Protein AF-R5TMV6-F1 (afdb_monomer_lite)

Foldseek 3Di:
DPPVVVVVPPDDPVNVVVVVVVVVVLVVLCLPDPDPVVSVVVVCCVPPVPDPDPVVVVVVVVCVDPVNVVVVVVVVVVPPVCVVVVVVVCVVDVVSVVPVVVVVVVVVVVVVVVVVVVVVPPPDDSVVPPPD

Secondary structure (DSSP, 8-state):
--HHHHHHHS--HHHHHHHHHHHHHHHHHHHH-SSHHHHHHHHHHHHH-----HHHHHHHHHH--HHHHHHHHHHHHHHS-HHHHHHHHHTT-HHHHHHHHHHHHHHHHHHHHHHHHHHHH-S--HHHH---

pLDDT: mean 75.19, std 12.28, range [45.78, 91.38]

Structure (mmCIF, N/CA/C/O backbone):
data_AF-R5TMV6-F1
#
_entry.id   AF-R5TMV6-F1
#
loop_
_atom_site.group_PDB
_atom_site.id
_atom_site.type_symbol
_atom_site.label_atom_id
_atom_site.label_alt_id
_atom_site.label_comp_id
_atom_site.label_asym_id
_atom_site.label_entity_id
_atom_site.label_seq_id
_atom_site.pdbx_PDB_ins_code
_atom_site.Cartn_x
_atom_site.Cartn_y
_atom_site.Cartn_z
_atom_site.occupancy
_atom_site.B_iso_or_equiv
_atom_site.auth_seq_id
_atom_site.auth_comp_id
_atom_site.auth_asym_id
_atom_site.auth_atom_id
_atom_site.pdbx_PDB_model_num
ATOM 1 N N . MET A 1 1 ? -35.819 19.289 -17.749 1.00 53.09 1 MET A N 1
ATOM 2 C CA . MET A 1 1 ? -35.837 17.920 -17.172 1.00 53.09 1 MET A CA 1
ATOM 3 C C . MET A 1 1 ? -35.088 16.833 -17.977 1.00 53.09 1 MET A C 1
ATOM 5 O O . MET A 1 1 ? -35.086 15.694 -17.534 1.00 53.09 1 MET A O 1
ATOM 9 N N . LYS A 1 2 ? -34.415 17.112 -19.116 1.00 50.94 2 LYS A N 1
ATOM 10 C CA . LYS A 1 2 ? -33.748 16.064 -19.939 1.00 50.94 2 LYS A CA 1
ATOM 11 C C . LYS A 1 2 ? -32.216 15.959 -19.770 1.00 50.94 2 LYS A C 1
ATOM 13 O O . LYS A 1 2 ? -31.647 14.956 -20.172 1.00 50.94 2 LYS A O 1
ATOM 18 N N . LYS A 1 3 ? -31.550 16.945 -19.147 1.00 49.72 3 LYS A N 1
ATOM 19 C CA . LYS A 1 3 ? -30.082 16.943 -18.946 1.00 49.72 3 LYS A CA 1
ATOM 20 C C . LYS A 1 3 ? -29.603 16.074 -17.774 1.00 49.72 3 LYS A C 1
ATOM 22 O O . LYS A 1 3 ? -28.496 15.565 -17.828 1.00 49.72 3 LYS A O 1
ATOM 27 N N . GLU A 1 4 ? -30.437 15.848 -16.760 1.00 51.97 4 GLU A N 1
ATOM 28 C CA . GLU A 1 4 ? -30.048 15.090 -15.556 1.00 51.97 4 GLU A CA 1
ATOM 29 C C . GLU A 1 4 ? -29.905 13.578 -15.793 1.00 51.97 4 GLU A C 1
ATOM 31 O O . GLU A 1 4 ? -29.086 12.917 -15.159 1.00 51.97 4 GLU A O 1
ATOM 36 N N . LYS A 1 5 ? -30.666 13.016 -16.741 1.00 50.47 5 LYS A N 1
ATOM 37 C CA . LYS A 1 5 ? -30.644 11.572 -17.023 1.00 50.47 5 LYS A CA 1
ATOM 38 C C . LYS A 1 5 ? -29.469 11.144 -17.911 1.00 50.47 5 LYS A C 1
ATOM 40 O O . LYS A 1 5 ? -29.043 9.997 -17.828 1.00 50.47 5 LYS A O 1
ATOM 45 N N . THR A 1 6 ? -28.908 12.047 -18.716 1.00 54.16 6 THR A N 1
ATOM 46 C CA . THR A 1 6 ? -27.799 11.724 -19.631 1.00 54.16 6 THR A CA 1
ATOM 47 C C . THR A 1 6 ? -26.471 11.574 -18.886 1.00 54.16 6 THR A C 1
ATOM 49 O O . THR A 1 6 ? -25.698 10.668 -19.187 1.00 54.16 6 THR A O 1
ATOM 52 N N . THR A 1 7 ? -26.230 12.384 -17.851 1.00 55.22 7 THR A N 1
ATOM 53 C CA . THR A 1 7 ? -25.022 12.283 -17.012 1.00 55.22 7 THR A CA 1
ATOM 54 C C . THR A 1 7 ? -25.029 11.026 -16.136 1.00 55.22 7 THR A C 1
ATOM 56 O O . THR A 1 7 ? -23.983 10.427 -15.913 1.00 55.22 7 THR A O 1
ATOM 59 N N . GLN A 1 8 ? -26.214 10.584 -15.698 1.00 52.72 8 GLN A N 1
ATOM 60 C CA . GLN A 1 8 ? -26.406 9.333 -14.950 1.00 52.72 8 GLN A CA 1
ATOM 61 C C . GLN A 1 8 ? -26.207 8.075 -15.819 1.00 52.72 8 GLN A C 1
ATOM 63 O O . GLN A 1 8 ? -25.842 7.019 -15.308 1.00 52.72 8 GLN A O 1
ATOM 68 N N . PHE A 1 9 ? -26.417 8.169 -17.138 1.00 51.59 9 PHE A N 1
ATOM 69 C CA . PHE A 1 9 ? -26.268 7.040 -18.065 1.00 51.59 9 PHE A CA 1
ATOM 70 C C . PHE A 1 9 ? -24.818 6.820 -18.533 1.00 51.59 9 PHE A C 1
ATOM 72 O O . PHE A 1 9 ? -24.421 5.685 -18.794 1.00 51.59 9 PHE A O 1
ATOM 79 N N . LEU A 1 10 ? -24.008 7.880 -18.612 1.00 56.28 10 LEU A N 1
ATOM 80 C CA . LEU A 1 10 ? -22.684 7.828 -19.247 1.00 56.28 10 LEU A CA 1
ATOM 81 C C . LEU A 1 10 ? -21.583 7.159 -18.413 1.00 56.28 10 LEU A C 1
ATOM 83 O O . LEU A 1 10 ? -20.542 6.812 -18.962 1.00 56.28 10 LEU A O 1
ATOM 87 N N . MET A 1 11 ? -21.788 6.911 -17.120 1.00 56.72 11 MET A N 1
ATOM 88 C CA . MET A 1 11 ? -20.781 6.251 -16.289 1.00 56.72 11 MET A CA 1
ATOM 89 C C . MET A 1 11 ? -21.438 5.389 -15.212 1.00 56.72 11 MET A C 1
ATOM 91 O O . MET A 1 11 ? -21.649 5.830 -14.082 1.00 56.72 11 MET A O 1
ATOM 95 N N . LYS A 1 12 ? -21.709 4.112 -15.526 1.00 68.12 12 LYS A N 1
ATOM 96 C CA . LYS A 1 12 ? -21.962 3.125 -14.462 1.00 68.12 12 LYS A CA 1
ATOM 97 C C . LYS A 1 12 ? -20.772 3.169 -13.490 1.00 68.12 12 LYS A C 1
ATOM 99 O O . LYS A 1 12 ? -19.632 3.210 -13.961 1.00 68.12 12 LYS A O 1
ATOM 104 N N . PRO A 1 13 ? -20.992 3.117 -12.164 1.00 69.12 13 PRO A N 1
ATOM 105 C CA . PRO A 1 13 ? -19.940 3.330 -11.162 1.00 69.12 13 PRO A CA 1
ATOM 106 C C . PRO A 1 13 ? -18.708 2.443 -11.392 1.00 69.12 13 PRO A C 1
ATOM 108 O O . PRO A 1 13 ? -17.578 2.893 -11.243 1.00 69.12 13 PRO A O 1
ATOM 111 N N . LYS A 1 14 ? -18.913 1.219 -11.893 1.00 75.31 14 LYS A N 1
ATOM 112 C CA . LYS A 1 14 ? -17.847 0.273 -12.249 1.00 75.31 14 LYS A CA 1
ATOM 113 C C . LYS A 1 14 ? -16.862 0.813 -13.300 1.00 75.31 14 LYS A C 1
ATOM 115 O O . LYS A 1 14 ? -15.660 0.644 -13.136 1.00 75.31 14 LYS A O 1
ATOM 120 N N . PHE A 1 15 ? -17.340 1.502 -14.340 1.00 81.88 15 PHE A N 1
ATOM 121 C CA . PHE A 1 15 ? -16.470 2.048 -15.392 1.00 81.88 15 PHE A CA 1
ATOM 122 C C . PHE A 1 15 ? -15.605 3.206 -14.892 1.00 81.88 15 PHE A C 1
ATOM 124 O O . PHE A 1 15 ? -14.473 3.356 -15.342 1.00 81.88 15 PHE A O 1
ATOM 131 N N . ARG A 1 16 ? -16.094 3.985 -13.918 1.00 84.38 16 ARG A N 1
ATOM 132 C CA . ARG A 1 16 ? -15.305 5.054 -13.286 1.00 84.38 16 ARG A CA 1
ATOM 133 C C . ARG A 1 16 ? -14.128 4.496 -12.501 1.00 84.38 16 ARG A C 1
ATOM 135 O O . ARG A 1 16 ? -13.035 5.038 -12.602 1.00 84.38 16 ARG A O 1
ATOM 142 N N . HIS A 1 17 ? -14.346 3.412 -11.756 1.00 81.94 17 HIS A N 1
ATOM 143 C CA . HIS A 1 17 ? -13.281 2.755 -10.999 1.00 81.94 17 HIS A CA 1
ATOM 144 C C . HIS A 1 17 ? -12.227 2.138 -11.917 1.00 81.94 17 HIS A C 1
ATOM 146 O O . HIS A 1 17 ? -11.042 2.341 -11.683 1.00 81.94 17 HIS A O 1
ATOM 152 N N . ILE A 1 18 ? -12.646 1.455 -12.987 1.00 87.25 18 ILE A N 1
ATOM 153 C CA . ILE A 1 18 ? -11.710 0.877 -13.965 1.00 87.25 18 ILE A CA 1
ATOM 154 C C . ILE A 1 18 ? -10.879 1.980 -14.628 1.00 87.25 18 ILE A C 1
ATOM 156 O O . ILE A 1 18 ? -9.658 1.869 -14.687 1.00 87.25 18 ILE A O 1
ATOM 160 N N . TYR A 1 19 ? -11.522 3.065 -15.071 1.00 88.25 19 TYR A N 1
ATOM 161 C CA . TYR A 1 19 ? -10.822 4.201 -15.666 1.00 88.25 19 TYR A CA 1
ATOM 162 C C . TYR A 1 19 ? -9.830 4.841 -14.687 1.00 88.25 19 TYR A C 1
ATOM 164 O O . TYR A 1 19 ? -8.672 5.048 -15.039 1.00 88.25 19 TYR A O 1
ATOM 172 N N . ALA A 1 20 ? -10.256 5.105 -13.447 1.00 88.56 20 ALA A N 1
ATOM 173 C CA . ALA A 1 20 ? -9.390 5.684 -12.424 1.00 88.56 20 ALA A CA 1
ATOM 174 C C . ALA A 1 20 ? -8.170 4.795 -12.146 1.00 88.56 20 ALA A C 1
ATOM 176 O O . ALA A 1 20 ? -7.049 5.295 -12.139 1.00 88.56 20 ALA A O 1
ATOM 177 N N . MET A 1 21 ? -8.371 3.484 -11.982 1.00 87.69 21 MET A N 1
ATOM 178 C CA . MET A 1 21 ? -7.273 2.545 -11.745 1.00 87.69 21 MET A CA 1
ATOM 179 C C . MET A 1 21 ? -6.308 2.483 -12.930 1.00 87.69 21 MET A C 1
ATOM 181 O O . MET A 1 21 ? -5.104 2.534 -12.712 1.00 87.69 21 MET A O 1
ATOM 185 N N . LEU A 1 22 ? -6.803 2.443 -14.173 1.00 89.56 22 LEU A N 1
ATOM 186 C CA . LEU A 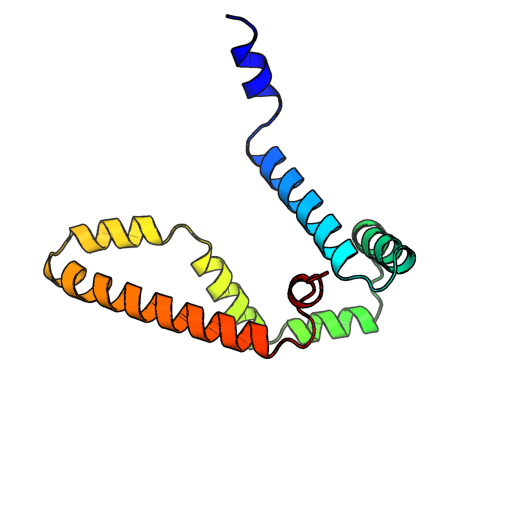1 22 ? -5.938 2.440 -15.358 1.00 89.56 22 LEU A CA 1
ATOM 187 C C . LEU A 1 22 ? -5.096 3.714 -15.465 1.00 89.56 22 LEU A C 1
ATOM 189 O O . LEU A 1 22 ? -3.887 3.626 -15.668 1.00 89.56 22 LEU A O 1
ATOM 193 N N . VAL A 1 23 ? -5.710 4.887 -15.296 1.00 90.19 23 VAL A N 1
ATOM 194 C CA . VAL A 1 23 ? -4.994 6.171 -15.364 1.00 90.19 23 VAL A CA 1
ATOM 195 C C . VAL A 1 23 ? -3.947 6.270 -14.256 1.00 90.19 23 VAL A C 1
ATOM 197 O O . VAL A 1 23 ? -2.815 6.673 -14.523 1.00 90.19 23 VAL A O 1
ATOM 200 N N . VAL A 1 24 ? -4.291 5.854 -13.033 1.00 89.88 24 VAL A N 1
ATOM 201 C CA . VAL A 1 24 ? -3.348 5.812 -11.908 1.00 89.88 24 VAL A CA 1
ATOM 202 C C . VAL A 1 24 ? -2.198 4.850 -12.206 1.00 89.88 24 VAL A C 1
ATOM 204 O O . VAL A 1 24 ? -1.045 5.247 -12.079 1.00 89.88 24 VAL A O 1
ATOM 207 N N . CYS A 1 25 ? -2.469 3.626 -12.665 1.00 89.19 25 CYS A N 1
ATOM 208 C CA . CYS A 1 25 ? -1.424 2.655 -12.996 1.00 89.19 25 CYS A CA 1
ATOM 209 C C . CYS A 1 25 ? -0.464 3.179 -14.072 1.00 89.19 25 CYS A C 1
ATOM 211 O O . CYS A 1 25 ? 0.747 3.125 -13.874 1.00 89.19 25 CYS A O 1
ATOM 213 N N . ILE A 1 26 ? -0.984 3.730 -15.173 1.00 90.06 26 ILE A N 1
ATOM 214 C CA . ILE A 1 26 ? -0.154 4.286 -16.254 1.00 90.06 26 ILE A CA 1
ATOM 215 C C . ILE A 1 26 ? 0.696 5.453 -15.734 1.00 90.06 26 ILE A C 1
ATOM 217 O O . ILE A 1 26 ? 1.898 5.500 -15.997 1.00 90.06 26 ILE A O 1
ATOM 221 N N . GLY A 1 27 ? 0.106 6.359 -14.947 1.00 88.12 27 GLY A N 1
ATOM 222 C CA . GLY A 1 27 ? 0.837 7.468 -14.331 1.00 88.12 27 GLY A CA 1
ATOM 223 C C . GLY A 1 27 ? 1.966 6.987 -13.415 1.00 88.12 27 GLY A C 1
ATOM 224 O O . GLY A 1 27 ? 3.097 7.449 -13.537 1.00 88.12 27 GLY A O 1
ATOM 225 N N . PHE A 1 28 ? 1.693 6.009 -12.549 1.00 86.25 28 PHE A N 1
ATOM 226 C CA . PHE A 1 28 ? 2.695 5.433 -11.646 1.00 86.25 28 PHE A CA 1
ATOM 227 C C . PHE A 1 28 ? 3.843 4.742 -12.390 1.00 86.25 28 PHE A C 1
ATOM 229 O O . PHE A 1 28 ? 4.990 4.847 -11.962 1.00 86.25 28 PHE A O 1
ATOM 236 N N . VAL A 1 29 ? 3.565 4.065 -13.508 1.00 86.75 29 VAL A N 1
ATOM 237 C CA . VAL A 1 29 ? 4.614 3.456 -14.343 1.00 86.75 29 VAL A CA 1
ATOM 238 C C . VAL A 1 29 ? 5.530 4.524 -14.933 1.00 86.75 29 VAL A C 1
ATOM 240 O O . VAL A 1 29 ? 6.748 4.366 -14.884 1.00 86.75 29 VAL A O 1
ATOM 243 N N . MET A 1 30 ? 4.966 5.630 -15.422 1.00 85.31 30 MET A N 1
ATOM 244 C CA . MET A 1 30 ? 5.750 6.736 -15.979 1.00 85.31 30 MET A CA 1
ATOM 245 C C . MET A 1 30 ? 6.601 7.450 -14.924 1.00 85.31 30 MET A C 1
ATOM 247 O O . MET A 1 30 ? 7.719 7.840 -15.231 1.00 85.31 30 MET A O 1
ATOM 251 N N . PHE A 1 31 ? 6.115 7.583 -13.685 1.00 82.94 31 PHE A N 1
ATOM 252 C CA . PHE A 1 31 ? 6.911 8.129 -12.575 1.00 82.94 31 PHE A CA 1
ATOM 253 C C .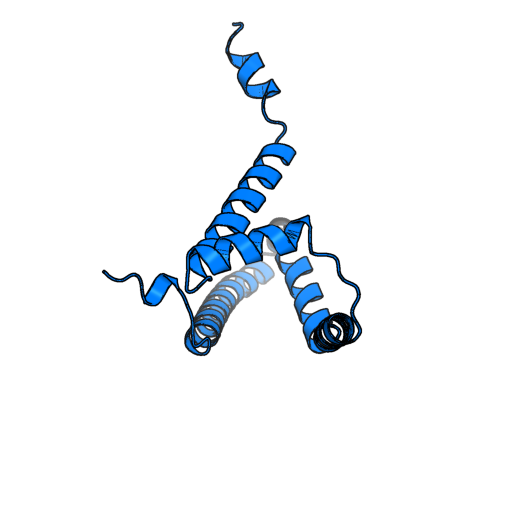 PHE A 1 31 ? 7.996 7.176 -12.068 1.00 82.94 31 PHE A C 1
ATOM 255 O O . PHE A 1 31 ? 8.974 7.624 -11.478 1.00 82.94 31 PHE A O 1
ATOM 262 N N . ARG A 1 32 ? 7.804 5.866 -12.243 1.00 80.94 32 ARG A N 1
ATOM 263 C CA . ARG A 1 32 ? 8.783 4.850 -11.851 1.00 80.94 32 ARG A CA 1
ATOM 264 C C . ARG A 1 32 ? 9.929 4.731 -12.857 1.00 80.94 32 ARG A C 1
ATOM 266 O O . ARG A 1 32 ? 11.028 4.377 -12.452 1.00 80.94 32 ARG A O 1
ATOM 273 N N . ALA A 1 33 ? 9.653 4.906 -14.146 1.00 84.00 33 ALA A N 1
ATOM 274 C CA . ALA A 1 33 ? 10.647 4.704 -15.191 1.00 84.00 33 ALA A CA 1
ATOM 275 C C . ALA A 1 33 ? 11.716 5.807 -15.169 1.00 84.00 33 ALA A C 1
ATOM 277 O O . ALA A 1 33 ? 11.393 6.988 -15.069 1.00 84.00 33 ALA A O 1
ATOM 278 N N . ASP A 1 34 ? 12.979 5.420 -15.342 1.00 81.62 34 ASP A N 1
ATOM 279 C CA . ASP A 1 34 ? 14.117 6.345 -15.358 1.00 81.62 34 ASP A CA 1
ATOM 280 C C . ASP A 1 34 ? 14.146 7.183 -16.648 1.00 81.62 34 ASP A C 1
ATOM 282 O O . ASP A 1 34 ? 14.697 8.282 -16.690 1.00 81.62 34 ASP A O 1
ATOM 286 N N . THR A 1 35 ? 13.546 6.667 -17.729 1.00 85.88 35 THR A N 1
ATOM 287 C CA . THR A 1 35 ? 13.457 7.350 -19.026 1.00 85.88 35 THR A CA 1
ATOM 288 C C . THR A 1 35 ? 12.083 7.192 -19.668 1.00 85.88 35 THR A C 1
ATOM 290 O O . THR A 1 35 ? 11.377 6.200 -19.472 1.00 85.88 35 THR A O 1
ATOM 293 N N . PHE A 1 36 ? 11.728 8.148 -20.529 1.00 84.62 36 PHE A N 1
ATOM 294 C CA . PHE A 1 36 ? 10.465 8.120 -21.268 1.00 84.62 36 PHE A CA 1
ATOM 295 C C . PHE A 1 36 ? 10.327 6.871 -22.159 1.00 84.62 36 PHE A C 1
ATOM 297 O O . PHE A 1 36 ? 9.260 6.263 -22.222 1.00 84.62 36 PHE A O 1
ATOM 304 N N . GLY A 1 37 ? 11.423 6.445 -22.802 1.00 88.19 37 GLY A N 1
ATOM 305 C CA . GLY A 1 37 ? 11.447 5.238 -23.634 1.00 88.19 37 GLY A CA 1
ATOM 306 C C . GLY A 1 37 ? 11.200 3.961 -22.829 1.00 88.19 37 GLY A C 1
ATOM 307 O O . GLY A 1 37 ? 10.382 3.132 -23.227 1.00 88.19 37 GLY A O 1
ATOM 308 N N . GLN A 1 38 ? 11.836 3.837 -21.661 1.00 86.56 38 GLN A N 1
ATOM 309 C CA . GLN A 1 38 ? 11.609 2.719 -20.743 1.00 86.56 38 GLN A CA 1
ATOM 310 C C . GLN A 1 38 ? 10.159 2.699 -20.236 1.00 86.56 38 GLN A C 1
ATOM 312 O O . GLN A 1 38 ? 9.548 1.633 -20.195 1.00 86.56 38 GLN A O 1
ATOM 317 N N . GLY A 1 39 ? 9.572 3.860 -19.925 1.00 86.81 39 GLY A N 1
ATOM 318 C CA . GLY A 1 39 ? 8.171 3.965 -19.504 1.00 86.81 39 GLY A CA 1
ATOM 319 C C . GLY A 1 39 ? 7.193 3.432 -20.555 1.00 86.81 39 GLY A C 1
ATOM 320 O O . GLY A 1 39 ? 6.326 2.616 -20.236 1.00 86.81 39 GLY A O 1
ATOM 321 N N . ILE A 1 40 ? 7.377 3.804 -21.828 1.00 89.12 40 ILE A N 1
ATOM 322 C CA . ILE A 1 40 ? 6.551 3.290 -22.934 1.00 89.12 40 ILE A CA 1
ATOM 323 C C . ILE A 1 40 ? 6.730 1.779 -23.104 1.00 89.12 40 ILE A C 1
ATOM 325 O O . ILE A 1 40 ? 5.743 1.065 -23.280 1.00 89.12 40 ILE A O 1
ATOM 329 N N . GLN A 1 41 ? 7.964 1.273 -23.019 1.00 86.81 41 GLN A N 1
ATOM 330 C CA . GLN A 1 41 ? 8.227 -0.166 -23.096 1.00 86.81 41 GLN A CA 1
ATOM 331 C C . GLN A 1 41 ? 7.540 -0.928 -21.956 1.00 86.81 41 GLN A C 1
ATOM 333 O O . GLN A 1 41 ? 6.911 -1.954 -22.207 1.00 86.81 41 GLN A O 1
ATOM 338 N N . MET A 1 42 ? 7.597 -0.410 -20.725 1.00 86.19 42 MET A N 1
ATOM 339 C CA . MET A 1 42 ? 6.927 -1.001 -19.563 1.00 86.19 42 MET A CA 1
ATOM 340 C C . MET A 1 42 ? 5.402 -0.996 -19.700 1.00 86.19 42 MET A C 1
ATOM 342 O O . MET A 1 42 ? 4.756 -1.965 -19.315 1.00 86.19 42 MET A O 1
ATOM 346 N N . ILE A 1 43 ? 4.811 0.059 -20.267 1.00 89.31 43 ILE A N 1
ATOM 347 C CA . ILE A 1 43 ? 3.371 0.082 -20.562 1.00 89.31 43 ILE A CA 1
ATOM 348 C C . ILE A 1 43 ? 3.040 -0.946 -21.651 1.00 89.31 43 ILE A C 1
ATOM 350 O O . ILE A 1 43 ? 2.071 -1.689 -21.518 1.00 89.31 43 ILE A O 1
ATOM 354 N N . GLY A 1 44 ? 3.855 -1.035 -22.705 1.00 86.62 44 GLY A N 1
ATOM 355 C CA . GLY A 1 44 ? 3.675 -2.011 -23.780 1.00 86.62 44 GLY A CA 1
ATOM 356 C C . GLY A 1 44 ? 3.682 -3.452 -23.266 1.00 86.62 44 GLY A C 1
ATOM 357 O O . GLY A 1 44 ? 2.768 -4.219 -23.568 1.00 86.62 44 GLY A O 1
ATOM 358 N N . THR A 1 45 ? 4.645 -3.816 -22.413 1.00 85.69 45 THR A N 1
ATOM 359 C CA . THR A 1 45 ? 4.733 -5.181 -21.870 1.00 85.69 45 THR A CA 1
ATOM 360 C C . THR A 1 45 ? 3.527 -5.571 -21.014 1.00 85.69 45 THR A C 1
ATOM 362 O O . THR A 1 45 ? 3.159 -6.746 -21.025 1.00 85.69 45 THR A O 1
ATOM 365 N N . MET A 1 46 ? 2.850 -4.619 -20.359 1.00 83.44 46 MET A N 1
ATOM 366 C CA . MET A 1 46 ? 1.615 -4.893 -19.604 1.00 83.44 46 MET A CA 1
ATOM 367 C C . MET A 1 46 ? 0.467 -5.400 -20.489 1.00 83.44 46 MET A C 1
ATOM 369 O O . MET A 1 46 ? -0.333 -6.219 -20.035 1.00 83.44 46 MET A O 1
ATOM 373 N N . PHE A 1 47 ? 0.386 -4.946 -21.745 1.00 83.88 47 PHE A N 1
ATOM 374 C CA . PHE A 1 47 ? -0.717 -5.287 -22.653 1.00 83.88 47 PHE A CA 1
ATOM 375 C C . PHE A 1 47 ? -0.338 -6.301 -23.737 1.00 83.88 47 PHE A C 1
ATOM 377 O O . PHE A 1 47 ? -1.208 -7.038 -24.194 1.00 83.88 47 PHE A O 1
ATOM 384 N N . THR A 1 48 ? 0.932 -6.364 -24.150 1.00 78.88 48 THR A N 1
ATOM 385 C CA . THR A 1 48 ? 1.368 -7.185 -25.297 1.00 78.88 48 THR A CA 1
ATOM 386 C C . THR A 1 48 ? 2.508 -8.156 -24.976 1.00 78.88 48 THR A C 1
ATOM 388 O O . THR A 1 48 ? 2.864 -8.970 -25.820 1.00 78.88 48 THR A O 1
ATOM 391 N N . GLY A 1 49 ? 3.111 -8.081 -23.785 1.00 66.12 49 GLY A N 1
ATOM 392 C CA . GLY A 1 49 ? 4.363 -8.770 -23.440 1.00 66.12 49 GLY A CA 1
ATOM 393 C C . GLY A 1 49 ? 4.214 -10.122 -22.738 1.00 66.12 49 GLY A C 1
ATOM 394 O O . GLY A 1 49 ? 5.061 -10.457 -21.913 1.00 66.12 49 GLY A O 1
ATOM 395 N N . TRP A 1 50 ? 3.151 -10.882 -23.011 1.00 65.31 50 TRP A N 1
ATOM 396 C CA . TRP A 1 50 ? 2.864 -12.146 -22.318 1.00 65.31 50 TRP A CA 1
ATOM 397 C C . TRP A 1 50 ? 3.778 -13.266 -22.836 1.00 65.31 50 TRP A C 1
ATOM 399 O O . TRP A 1 50 ? 3.392 -14.056 -23.693 1.00 65.31 50 TRP A O 1
ATOM 409 N N . ASN A 1 51 ? 5.007 -13.321 -22.323 1.00 66.44 51 ASN A N 1
ATOM 410 C CA . ASN A 1 51 ? 5.958 -14.399 -22.586 1.00 66.44 51 ASN A CA 1
ATOM 411 C C . ASN A 1 51 ? 6.071 -15.296 -21.350 1.00 66.44 51 ASN A C 1
ATOM 413 O O . ASN A 1 51 ? 6.473 -14.834 -20.285 1.00 66.44 51 ASN A O 1
ATOM 417 N N . PHE A 1 52 ? 5.745 -16.579 -21.496 1.00 64.38 52 PHE A N 1
ATOM 418 C CA . PHE A 1 52 ? 5.866 -17.590 -20.439 1.00 64.38 52 PHE A CA 1
ATOM 419 C C . PHE A 1 52 ? 7.262 -18.217 -20.447 1.00 64.38 52 PHE A C 1
ATOM 421 O O . PHE A 1 52 ? 7.418 -19.424 -20.615 1.00 64.38 52 PHE A O 1
ATOM 428 N N . ASP A 1 53 ? 8.289 -17.380 -20.319 1.00 71.19 53 ASP A N 1
ATOM 429 C CA . ASP A 1 53 ? 9.663 -17.868 -20.251 1.00 71.19 53 ASP A CA 1
ATOM 430 C C . ASP A 1 53 ? 9.984 -18.411 -18.848 1.00 71.19 53 ASP A C 1
ATOM 432 O O . ASP A 1 53 ? 9.465 -17.925 -17.836 1.00 71.19 53 ASP A O 1
ATOM 436 N N . SER A 1 54 ? 10.879 -19.394 -18.778 1.00 64.88 54 SER A N 1
ATOM 437 C CA . SER A 1 54 ? 11.298 -20.094 -17.554 1.00 64.88 54 SER A CA 1
ATOM 438 C C . SER A 1 54 ? 11.784 -19.130 -16.462 1.00 64.88 54 SER A C 1
ATOM 440 O O . SER A 1 54 ? 11.572 -19.374 -15.274 1.00 64.88 54 SER A O 1
ATOM 442 N N . ALA A 1 55 ? 12.404 -18.012 -16.855 1.00 68.25 55 ALA A N 1
ATOM 443 C CA . ALA A 1 55 ? 12.845 -16.954 -15.947 1.00 68.25 55 ALA A CA 1
ATOM 444 C C . ALA A 1 55 ? 11.671 -16.158 -15.342 1.00 68.25 55 ALA A C 1
ATOM 446 O O . ALA A 1 55 ? 11.669 -15.867 -14.147 1.00 68.25 55 ALA A O 1
ATOM 447 N N . SER A 1 56 ? 10.635 -15.855 -16.133 1.00 66.69 56 SER A N 1
ATOM 448 C CA . SER A 1 56 ? 9.429 -15.162 -15.650 1.00 66.69 56 SER A CA 1
ATOM 449 C C . SER A 1 56 ? 8.625 -16.020 -14.664 1.00 66.69 56 SER A C 1
ATOM 451 O O . SER A 1 56 ? 8.127 -15.516 -13.654 1.00 66.69 56 SER A O 1
ATOM 453 N N . MET A 1 57 ? 8.588 -17.336 -14.898 1.00 67.94 57 MET A N 1
ATOM 454 C CA . MET A 1 57 ? 7.927 -18.302 -14.020 1.00 67.94 57 MET A CA 1
ATOM 455 C C . MET A 1 57 ? 8.621 -18.397 -12.653 1.00 67.94 57 MET A C 1
ATOM 457 O O . MET A 1 57 ? 7.950 -18.459 -11.625 1.00 67.94 57 MET A O 1
ATOM 461 N N . GLN A 1 58 ? 9.958 -18.348 -12.612 1.00 71.00 58 GLN A N 1
ATOM 462 C CA . GLN A 1 58 ? 10.720 -18.374 -11.355 1.00 71.00 58 GLN A CA 1
ATOM 463 C C . GLN A 1 58 ? 10.439 -17.153 -10.475 1.00 71.00 58 GLN A C 1
ATOM 465 O O . GLN A 1 58 ? 10.297 -17.291 -9.260 1.00 71.00 58 GLN A O 1
ATOM 470 N N . VAL A 1 59 ? 10.287 -15.970 -11.079 1.00 70.56 59 VAL A N 1
ATOM 471 C CA . VAL A 1 59 ? 9.894 -14.760 -10.345 1.00 70.56 59 VAL A CA 1
ATOM 472 C C . VAL A 1 59 ? 8.489 -14.922 -9.763 1.00 70.56 59 VAL A C 1
ATOM 474 O O . VAL A 1 59 ? 8.283 -14.634 -8.588 1.00 70.56 59 VAL A O 1
ATOM 477 N N . ALA A 1 60 ? 7.529 -15.435 -10.538 1.00 69.94 60 ALA A N 1
ATOM 478 C CA . ALA A 1 60 ? 6.172 -15.674 -10.042 1.00 69.94 60 ALA A CA 1
ATOM 479 C C . ALA A 1 60 ? 6.144 -16.667 -8.863 1.00 69.94 60 ALA A C 1
ATOM 481 O O . ALA A 1 60 ? 5.449 -16.432 -7.874 1.00 69.94 60 ALA A O 1
ATOM 482 N N . VAL A 1 61 ? 6.943 -17.737 -8.930 1.00 74.12 61 VAL A N 1
ATOM 483 C CA . VAL A 1 61 ? 7.068 -18.732 -7.851 1.00 74.12 61 VAL A CA 1
ATOM 484 C C . VAL A 1 61 ? 7.741 -18.143 -6.607 1.00 74.12 61 VAL A C 1
ATOM 486 O O . VAL A 1 61 ? 7.325 -18.461 -5.495 1.00 74.12 61 VAL A O 1
ATOM 489 N N . TYR A 1 62 ? 8.713 -17.239 -6.762 1.00 77.56 62 TYR A N 1
ATOM 490 C CA . TYR A 1 62 ? 9.336 -16.538 -5.632 1.00 77.56 62 TYR A CA 1
ATOM 491 C C . TYR A 1 62 ? 8.321 -15.716 -4.820 1.00 77.56 62 TYR A C 1
ATOM 493 O O . TYR A 1 62 ? 8.337 -15.733 -3.587 1.00 77.56 62 TYR A O 1
ATOM 501 N N . TRP A 1 63 ? 7.389 -15.042 -5.501 1.00 73.44 63 TRP A N 1
ATOM 502 C CA . TRP A 1 63 ? 6.308 -14.292 -4.850 1.00 73.44 63 TRP A CA 1
ATOM 503 C C . TRP A 1 63 ? 5.210 -15.187 -4.265 1.00 73.44 63 TRP A C 1
ATOM 505 O O . TRP A 1 63 ? 4.441 -14.730 -3.421 1.00 73.44 63 TRP A O 1
ATOM 515 N N . LEU A 1 64 ? 5.167 -16.472 -4.627 1.00 78.31 64 LEU A N 1
ATOM 516 C CA . LEU A 1 64 ? 4.251 -17.470 -4.066 1.00 78.31 64 LEU A CA 1
ATOM 517 C C . LEU A 1 64 ? 4.756 -18.052 -2.730 1.00 78.31 64 LEU A C 1
ATOM 519 O O . LEU A 1 64 ? 4.510 -19.209 -2.395 1.00 78.31 64 LEU A O 1
ATOM 523 N N . ASN A 1 65 ? 5.483 -17.250 -1.952 1.00 84.06 65 ASN A N 1
ATOM 524 C CA . ASN A 1 65 ? 5.913 -17.614 -0.610 1.00 84.06 65 ASN A CA 1
ATOM 525 C C . ASN A 1 65 ? 4.720 -17.530 0.368 1.00 84.06 65 ASN A C 1
ATOM 527 O O . ASN A 1 65 ? 3.937 -16.575 0.285 1.00 84.06 65 ASN A O 1
ATOM 531 N N . PRO A 1 66 ? 4.596 -18.456 1.341 1.00 82.75 66 PRO A N 1
ATOM 532 C CA . PRO A 1 66 ? 3.578 -18.389 2.391 1.00 82.75 66 PRO A CA 1
ATOM 533 C C . PRO A 1 66 ? 3.455 -17.013 3.059 1.00 82.75 66 PRO A C 1
ATOM 535 O O . PRO A 1 66 ? 2.346 -16.573 3.356 1.00 82.75 66 PRO A O 1
ATOM 538 N N . PHE A 1 67 ? 4.569 -16.298 3.236 1.00 84.69 67 PHE A N 1
ATOM 539 C CA . PHE A 1 67 ? 4.573 -14.949 3.799 1.00 84.69 67 PHE A CA 1
ATOM 540 C C . PHE A 1 67 ? 3.754 -13.945 2.967 1.00 84.69 67 PHE A C 1
ATOM 542 O O . PHE A 1 67 ? 2.901 -13.240 3.509 1.00 84.69 67 PHE A O 1
ATOM 549 N N . TYR A 1 68 ? 3.959 -13.907 1.646 1.00 83.94 68 TYR A N 1
ATOM 550 C CA . TYR A 1 68 ? 3.234 -12.998 0.751 1.00 83.94 68 TYR A CA 1
ATOM 551 C C . TYR A 1 68 ? 1.756 -13.369 0.629 1.00 83.94 68 TYR A C 1
ATOM 553 O O . TYR A 1 68 ? 0.909 -12.481 0.556 1.00 83.94 68 TYR A O 1
ATOM 561 N N . LEU A 1 69 ? 1.430 -14.663 0.674 1.00 86.06 69 LEU A N 1
ATOM 562 C CA . LEU A 1 69 ? 0.041 -15.130 0.672 1.00 86.06 69 LEU A CA 1
ATOM 563 C C . LEU A 1 69 ? -0.706 -14.711 1.945 1.00 86.06 69 LEU A C 1
ATOM 565 O O . LEU A 1 69 ? -1.844 -14.248 1.862 1.00 86.06 69 LEU A O 1
ATOM 569 N N . VAL A 1 70 ? -0.064 -14.813 3.113 1.00 88.50 70 VAL A N 1
ATOM 570 C CA . VAL A 1 70 ? -0.643 -14.333 4.377 1.00 88.50 70 VAL A CA 1
ATOM 571 C C . VAL A 1 70 ? -0.840 -12.818 4.335 1.00 88.50 70 VAL A C 1
ATOM 573 O O . VAL A 1 70 ? -1.920 -12.339 4.681 1.00 88.50 70 VAL A O 1
ATOM 576 N N . MET A 1 71 ? 0.149 -12.056 3.854 1.00 85.44 71 MET A N 1
ATOM 577 C CA . MET A 1 71 ? 0.002 -10.604 3.695 1.00 85.44 71 MET A CA 1
ATOM 578 C C . MET A 1 71 ? -1.119 -10.227 2.722 1.00 85.44 71 MET A C 1
ATOM 580 O O . MET A 1 71 ? -1.889 -9.311 3.011 1.00 85.44 71 MET A O 1
ATOM 584 N N . LEU A 1 72 ? -1.261 -10.949 1.607 1.00 85.06 72 LEU A N 1
ATOM 585 C CA . LEU A 1 72 ? -2.354 -10.752 0.658 1.00 85.06 72 LEU A CA 1
ATOM 586 C C . LEU A 1 72 ? -3.713 -10.992 1.323 1.00 85.06 72 LEU A C 1
ATOM 588 O O . LEU A 1 72 ? -4.626 -10.186 1.160 1.00 85.06 72 LEU A O 1
ATOM 592 N N . PHE A 1 73 ? -3.844 -12.064 2.105 1.00 86.56 73 PHE A N 1
ATOM 593 C CA . PHE A 1 73 ? -5.081 -12.380 2.815 1.00 86.56 73 PHE A CA 1
ATOM 594 C C . PHE A 1 73 ? -5.443 -11.303 3.848 1.00 86.56 73 PHE A C 1
ATOM 596 O O . PHE A 1 73 ? -6.581 -10.831 3.876 1.00 86.56 73 PHE A O 1
ATOM 603 N N . VAL A 1 74 ? -4.469 -10.855 4.645 1.00 85.94 74 VAL A N 1
ATOM 604 C CA . VAL A 1 74 ? -4.655 -9.753 5.604 1.00 85.94 74 VAL A CA 1
ATOM 605 C C . VAL A 1 74 ? -5.035 -8.456 4.884 1.00 85.94 74 VAL A C 1
ATOM 607 O O . VAL A 1 74 ? -5.934 -7.752 5.341 1.00 85.94 74 VAL A O 1
ATOM 610 N N . GLY A 1 75 ? -4.414 -8.162 3.738 1.00 83.12 75 GLY A N 1
ATOM 611 C CA . GLY A 1 75 ? -4.748 -7.004 2.907 1.00 83.12 75 GLY A CA 1
ATOM 612 C C . GLY A 1 75 ? -6.174 -7.062 2.357 1.00 83.12 75 GLY A C 1
ATOM 613 O O . GLY A 1 75 ? -6.914 -6.087 2.472 1.00 83.12 75 GLY A O 1
ATOM 614 N N . ILE A 1 76 ? -6.599 -8.217 1.832 1.00 85.38 76 ILE A N 1
ATOM 615 C 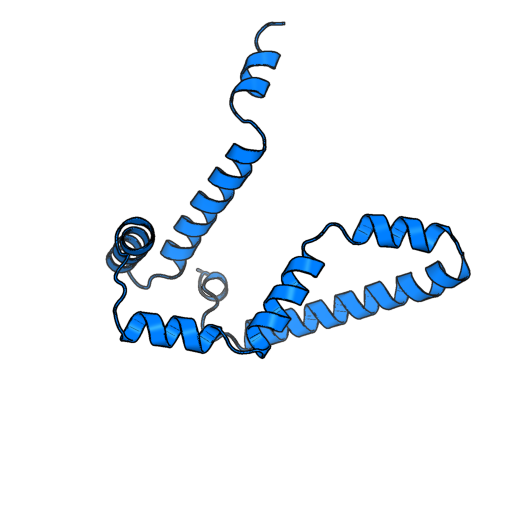CA . ILE A 1 76 ? -7.968 -8.430 1.341 1.00 85.38 76 ILE A CA 1
ATOM 616 C C . ILE A 1 76 ? -8.979 -8.207 2.466 1.00 85.38 76 ILE A C 1
ATOM 618 O O . ILE A 1 76 ? -9.949 -7.480 2.262 1.00 85.38 76 ILE A O 1
ATOM 622 N N . LEU A 1 77 ? -8.739 -8.774 3.653 1.00 82.25 77 LEU A N 1
ATOM 623 C CA . LEU A 1 77 ? -9.585 -8.531 4.820 1.00 82.25 77 LEU A CA 1
ATOM 624 C C . LEU A 1 77 ? -9.600 -7.042 5.189 1.00 82.25 77 LEU A C 1
ATOM 626 O O . LEU A 1 77 ? -10.675 -6.465 5.317 1.00 82.25 77 LEU A O 1
ATOM 630 N N . GLY A 1 78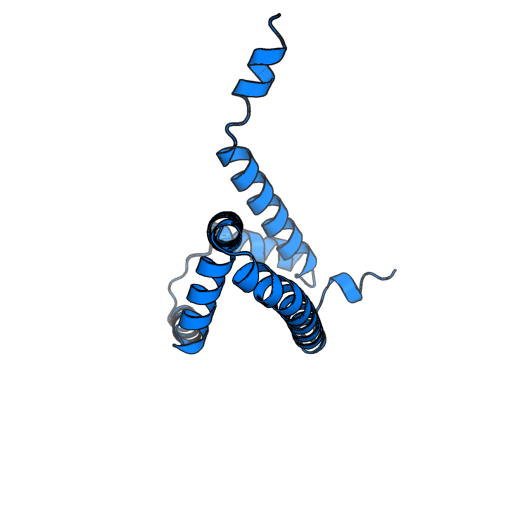 ? -8.441 -6.389 5.275 1.00 78.62 78 GLY A N 1
ATOM 631 C CA . GLY A 1 78 ? -8.339 -4.963 5.599 1.00 78.62 78 GLY A CA 1
ATOM 632 C C . GLY A 1 78 ? -9.047 -4.032 4.605 1.00 78.62 78 GLY A C 1
ATOM 633 O O . GLY A 1 78 ? -9.539 -2.978 5.003 1.00 78.62 78 GLY A O 1
ATOM 634 N N . CYS A 1 79 ? -9.145 -4.419 3.330 1.00 77.81 79 CYS A N 1
ATOM 635 C CA . CYS A 1 79 ? -9.878 -3.672 2.305 1.00 77.81 79 CYS A CA 1
ATOM 636 C C . CYS A 1 79 ? -11.398 -3.909 2.327 1.00 77.81 79 CYS A C 1
ATOM 638 O O . CYS A 1 79 ? -12.137 -3.152 1.691 1.00 77.81 79 CYS A O 1
ATOM 640 N N . MET A 1 80 ? -11.889 -4.939 3.024 1.00 76.94 80 MET A N 1
ATOM 641 C CA . MET A 1 80 ? -13.329 -5.127 3.206 1.00 76.94 80 MET A CA 1
ATOM 642 C C . MET A 1 80 ? -13.891 -4.053 4.151 1.00 76.94 80 MET A C 1
ATOM 644 O O . MET A 1 80 ? -13.187 -3.583 5.046 1.00 76.94 80 MET A O 1
ATOM 648 N N . PRO A 1 81 ? -15.174 -3.665 4.013 1.00 70.00 81 PRO A N 1
ATOM 649 C CA . PRO A 1 81 ? -15.824 -2.736 4.933 1.00 70.00 81 PRO A CA 1
ATOM 650 C C . PRO A 1 81 ? -16.097 -3.420 6.287 1.00 70.00 81 PRO A C 1
ATOM 652 O O . PRO A 1 81 ? -17.243 -3.664 6.658 1.00 70.00 81 PRO A O 1
ATOM 655 N N . ILE A 1 82 ? -15.041 -3.736 7.043 1.00 65.50 82 ILE A N 1
ATOM 656 C CA . ILE A 1 82 ? -15.118 -4.334 8.386 1.00 65.50 82 ILE A CA 1
ATOM 657 C C . ILE A 1 82 ? 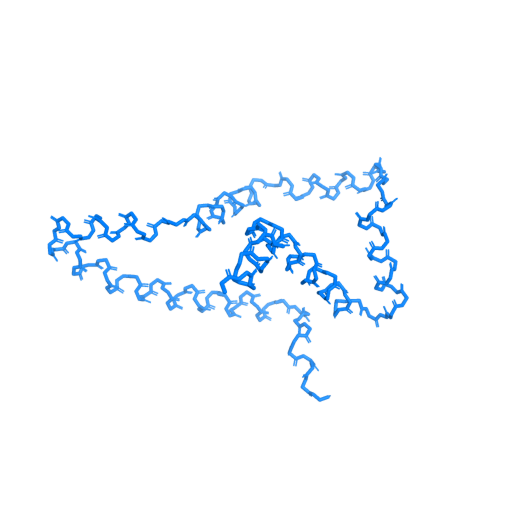-15.606 -3.287 9.409 1.00 65.50 82 ILE A C 1
ATOM 659 O O . ILE A 1 82 ? -16.280 -3.622 10.382 1.00 65.50 82 ILE A O 1
ATOM 663 N N . LEU A 1 83 ? -15.339 -1.998 9.160 1.00 64.88 83 LEU A N 1
ATOM 664 C CA . LEU A 1 83 ? -15.732 -0.871 10.018 1.00 64.88 83 LEU A CA 1
ATOM 665 C C . LEU A 1 83 ? -17.226 -0.841 10.410 1.00 64.88 83 LEU A C 1
ATOM 667 O O . LEU A 1 83 ? -17.502 -0.763 11.608 1.00 64.88 83 LEU A O 1
ATOM 671 N N . PRO A 1 84 ? -18.202 -0.936 9.483 1.00 64.75 84 PRO A N 1
ATOM 672 C CA . PRO A 1 84 ? -19.620 -0.959 9.852 1.00 64.75 84 PRO A CA 1
ATOM 673 C C . PRO A 1 84 ? -20.003 -2.172 10.717 1.00 64.75 84 PRO A C 1
ATOM 675 O O . PRO A 1 84 ? -20.840 -2.039 11.608 1.00 64.75 84 PRO A O 1
ATOM 678 N N . GLY A 1 85 ? -19.355 -3.328 10.524 1.00 65.69 85 GLY A N 1
ATOM 679 C CA . GLY A 1 85 ? -19.560 -4.511 11.369 1.00 65.69 85 GLY A CA 1
ATOM 680 C C . GLY A 1 85 ? -19.035 -4.321 12.797 1.00 65.69 85 GLY A C 1
ATOM 681 O O . GLY A 1 85 ? -19.700 -4.704 13.760 1.00 65.69 85 GLY A O 1
ATOM 682 N N . ILE A 1 86 ? -17.883 -3.661 12.949 1.00 66.31 86 ILE A N 1
ATOM 683 C CA . ILE A 1 86 ? -17.309 -3.325 14.262 1.00 66.31 86 ILE A CA 1
ATOM 684 C C . ILE A 1 86 ? -18.171 -2.276 14.975 1.00 66.31 86 ILE A C 1
ATOM 686 O O . ILE A 1 86 ? -18.413 -2.397 16.173 1.00 66.31 86 ILE A O 1
ATOM 690 N N . HIS A 1 87 ? -18.690 -1.280 14.252 1.00 65.88 87 HIS A N 1
ATOM 691 C CA . HIS A 1 87 ? -19.584 -0.265 14.819 1.00 65.88 87 HIS A CA 1
ATOM 692 C C . HIS A 1 87 ? -20.879 -0.880 15.366 1.00 65.88 87 HIS A C 1
ATOM 694 O O . HIS A 1 87 ? -21.232 -0.615 16.514 1.00 65.88 87 HIS A O 1
ATOM 700 N N . ALA A 1 88 ? -21.511 -1.787 14.615 1.00 66.12 88 ALA A N 1
ATOM 701 C CA . ALA A 1 88 ? -22.693 -2.516 15.078 1.00 66.12 88 ALA A CA 1
ATOM 702 C C . ALA A 1 88 ? -22.409 -3.415 16.303 1.00 66.12 88 ALA A C 1
ATOM 704 O O . ALA A 1 88 ? -23.281 -3.623 17.147 1.00 66.12 88 ALA A O 1
ATOM 705 N N . PHE A 1 89 ? -21.185 -3.939 16.433 1.00 64.25 89 PHE A N 1
ATOM 706 C CA . PHE A 1 89 ? -20.767 -4.724 17.598 1.00 64.25 89 PHE A CA 1
ATOM 707 C C . PHE A 1 89 ? -20.467 -3.847 18.827 1.00 64.25 89 PHE A C 1
ATOM 709 O O . PHE A 1 89 ? -20.792 -4.229 19.951 1.00 64.25 89 PHE A O 1
ATOM 716 N N . MET A 1 90 ? -19.907 -2.648 18.633 1.00 62.66 90 MET A N 1
ATOM 717 C CA . MET A 1 90 ? -19.632 -1.686 19.711 1.00 62.66 90 MET A CA 1
ATOM 718 C C . MET A 1 90 ? -20.905 -1.095 20.332 1.00 62.66 90 MET A C 1
ATOM 720 O O . MET A 1 90 ? -20.902 -0.757 21.516 1.00 62.66 90 MET A O 1
ATOM 724 N N . GLU A 1 91 ? -21.994 -0.984 19.569 1.00 65.19 91 GLU A N 1
ATOM 725 C CA . GLU A 1 91 ? -23.290 -0.511 20.080 1.00 65.19 91 GLU A CA 1
ATOM 726 C C . GLU A 1 91 ? -23.990 -1.526 20.999 1.00 65.19 91 GLU A C 1
ATOM 728 O O . GLU A 1 91 ? -24.851 -1.138 21.787 1.00 65.19 91 GLU A O 1
ATOM 733 N N . ARG A 1 92 ? -23.582 -2.807 20.988 1.00 65.81 92 ARG A N 1
ATOM 734 C CA . ARG A 1 92 ? -24.146 -3.843 21.876 1.00 65.81 92 ARG A CA 1
ATOM 735 C C . ARG A 1 92 ? -23.694 -3.739 23.336 1.00 65.81 92 ARG A C 1
ATOM 737 O O . ARG A 1 92 ? -24.301 -4.384 24.187 1.00 65.81 92 ARG A O 1
ATOM 744 N N . GLY A 1 93 ? -22.659 -2.958 23.661 1.00 70.31 93 GLY A N 1
ATOM 745 C CA . GLY A 1 93 ? -22.183 -2.850 25.043 1.00 70.31 93 GLY A CA 1
ATOM 746 C C . GLY A 1 93 ? -21.236 -1.680 25.307 1.00 70.31 93 GLY A C 1
ATOM 747 O O . GLY A 1 93 ? -20.149 -1.591 24.735 1.00 70.31 93 GLY A O 1
ATOM 748 N N . ALA A 1 94 ? -21.602 -0.820 26.263 1.00 69.31 94 ALA A N 1
ATOM 749 C CA . ALA A 1 94 ? -20.823 0.364 26.644 1.00 69.31 94 ALA A CA 1
ATOM 750 C C . ALA A 1 94 ? -19.396 0.037 27.140 1.00 69.31 94 ALA A C 1
ATOM 752 O O . ALA A 1 94 ? -18.470 0.819 26.919 1.00 69.31 94 ALA A O 1
ATOM 753 N N . ALA A 1 95 ? -19.199 -1.133 27.761 1.00 72.06 95 ALA A N 1
ATOM 754 C CA . ALA A 1 95 ? -17.885 -1.604 28.206 1.00 72.06 95 ALA A CA 1
ATOM 755 C C . ALA A 1 95 ? -16.949 -1.933 27.028 1.00 72.06 95 ALA A C 1
ATOM 757 O O . ALA A 1 95 ? -15.774 -1.571 27.055 1.00 72.06 95 ALA A O 1
ATOM 758 N N . VAL A 1 96 ? -17.481 -2.542 25.962 1.00 72.00 96 VAL A N 1
ATOM 759 C CA . VAL A 1 96 ? -16.721 -2.887 24.749 1.00 72.00 96 VAL A CA 1
ATOM 760 C C . VAL A 1 96 ? -16.276 -1.612 24.036 1.00 72.00 96 VAL A C 1
ATOM 762 O O . VAL A 1 96 ? -15.104 -1.468 23.695 1.00 72.00 96 VAL A O 1
ATOM 765 N N . LYS A 1 97 ? -17.172 -0.625 23.908 1.00 71.88 97 LYS A N 1
ATOM 766 C CA . LYS A 1 97 ? -16.855 0.683 23.315 1.00 71.88 97 LYS A CA 1
ATOM 767 C C . LYS A 1 97 ? -15.720 1.405 24.054 1.00 71.88 97 LYS A C 1
ATOM 769 O O . LYS A 1 97 ? -14.848 1.987 23.415 1.00 71.88 97 LYS A O 1
ATOM 774 N N . ARG A 1 98 ? -15.692 1.341 25.390 1.00 74.50 98 ARG A N 1
ATOM 775 C CA . ARG A 1 98 ? -14.670 2.016 26.210 1.00 74.50 98 ARG A CA 1
ATOM 776 C C . ARG A 1 98 ? -13.261 1.441 26.023 1.00 74.50 98 ARG A C 1
ATOM 778 O O . ARG A 1 98 ? -12.297 2.164 26.238 1.00 74.50 98 ARG A O 1
ATOM 785 N N . ILE A 1 99 ? -13.149 0.178 25.608 1.00 77.69 99 ILE A N 1
ATOM 786 C CA . ILE A 1 99 ? -11.870 -0.511 25.375 1.00 77.69 99 ILE A CA 1
ATOM 787 C C . ILE A 1 99 ? -11.464 -0.432 23.897 1.00 77.69 99 ILE A C 1
ATOM 789 O O . ILE A 1 99 ? -10.317 -0.118 23.585 1.00 77.69 99 ILE A O 1
ATOM 793 N N . VAL A 1 100 ? -12.404 -0.666 22.976 1.00 79.75 100 VAL A N 1
ATOM 794 C CA . VAL A 1 100 ? -12.124 -0.721 21.531 1.00 79.75 100 VAL A CA 1
ATOM 795 C C . VAL A 1 100 ? -11.706 0.642 20.976 1.00 79.75 100 VAL A C 1
ATOM 797 O O . VAL A 1 100 ? -10.800 0.711 20.151 1.00 79.75 100 VAL A O 1
ATOM 800 N N . VAL A 1 101 ? -12.309 1.735 21.454 1.00 79.25 101 VAL A N 1
ATOM 801 C CA . VAL A 1 101 ? -11.991 3.092 20.983 1.00 79.25 101 VAL A CA 1
ATOM 802 C C . VAL A 1 101 ? -10.525 3.476 21.249 1.00 79.25 101 VAL A C 1
ATOM 804 O O . VAL A 1 101 ? -9.817 3.722 20.272 1.00 79.25 101 VAL A O 1
ATOM 807 N N . PRO A 1 102 ? -10.002 3.488 22.494 1.00 84.19 102 PRO A N 1
ATOM 808 C CA . PRO A 1 102 ? -8.596 3.826 22.733 1.00 84.19 102 PRO A CA 1
ATOM 809 C C . PRO A 1 102 ? -7.639 2.837 22.059 1.00 84.19 102 PRO A C 1
ATOM 811 O O . PRO A 1 102 ? -6.628 3.258 21.500 1.00 84.19 102 PRO A O 1
ATOM 814 N N . PHE A 1 103 ? -7.981 1.545 22.027 1.00 84.81 103 PHE A N 1
ATOM 815 C CA . PHE A 1 103 ? -7.176 0.541 21.332 1.00 84.81 103 PHE A CA 1
ATOM 816 C C . PHE A 1 103 ? -7.074 0.814 19.823 1.00 84.81 103 PHE A C 1
ATOM 818 O O . PHE A 1 103 ? -5.997 0.678 19.248 1.00 84.81 103 PHE A O 1
ATOM 825 N N . SER A 1 104 ? -8.157 1.268 19.183 1.00 83.44 104 SER A N 1
ATOM 826 C CA . SER A 1 104 ? -8.158 1.628 17.759 1.00 83.44 104 SER A CA 1
ATOM 827 C C . SER A 1 104 ? -7.258 2.828 17.449 1.00 83.44 104 SER A C 1
ATOM 829 O O . SER A 1 104 ? -6.555 2.819 16.438 1.00 83.44 104 SER A O 1
ATOM 831 N N . TYR A 1 105 ? -7.211 3.827 18.339 1.00 85.81 105 TYR A N 1
ATOM 832 C CA . TYR A 1 105 ? -6.315 4.977 18.195 1.00 85.81 105 TYR A CA 1
ATOM 833 C C . TYR A 1 105 ? -4.854 4.561 18.341 1.00 85.81 105 TYR A C 1
ATOM 835 O O . TYR A 1 105 ? -4.038 4.901 17.486 1.00 85.81 105 TYR A O 1
ATOM 843 N N . VAL A 1 106 ? -4.534 3.775 19.373 1.00 90.00 106 VAL A N 1
ATOM 844 C CA . VAL A 1 106 ? -3.179 3.241 19.573 1.00 90.00 106 VAL A CA 1
ATOM 845 C C . VAL A 1 106 ? -2.764 2.381 18.378 1.00 90.00 106 VAL A C 1
ATOM 847 O O . VAL A 1 106 ? -1.682 2.577 17.831 1.00 90.00 106 VAL A O 1
ATOM 850 N N . GLY A 1 107 ? -3.646 1.493 17.912 1.00 87.44 107 GLY A N 1
ATOM 851 C CA . GLY A 1 107 ? -3.413 0.675 16.724 1.00 87.44 107 GLY A CA 1
ATOM 852 C C . GLY A 1 107 ? -3.168 1.514 15.469 1.00 87.44 107 GLY A C 1
ATOM 853 O O . GLY A 1 107 ? -2.235 1.233 14.724 1.00 87.44 107 GLY A O 1
ATOM 854 N N . SER A 1 108 ? -3.935 2.587 15.265 1.00 86.50 108 SER A N 1
ATOM 855 C CA . SER A 1 108 ? -3.759 3.493 14.120 1.00 86.50 108 SER A CA 1
ATOM 856 C C . SER A 1 108 ? -2.416 4.225 14.165 1.00 86.50 108 SER A C 1
ATOM 858 O O . SER A 1 108 ? -1.749 4.337 13.139 1.00 86.50 108 SER A O 1
ATOM 860 N N . VAL A 1 109 ? -1.982 4.679 15.347 1.00 91.38 109 VAL A N 1
ATOM 861 C CA . VAL A 1 109 ? -0.667 5.318 15.526 1.00 91.38 109 VAL A CA 1
ATOM 862 C C . VAL A 1 109 ? 0.460 4.321 15.262 1.00 91.38 109 VAL A C 1
ATOM 864 O O . VAL A 1 109 ? 1.401 4.643 14.542 1.00 91.38 109 VAL A O 1
ATOM 867 N N . LEU A 1 110 ? 0.360 3.097 15.783 1.00 91.00 110 LEU A N 1
ATOM 868 C CA . LEU A 1 110 ? 1.359 2.056 15.533 1.00 91.00 110 LEU A CA 1
ATOM 869 C C . LEU A 1 110 ? 1.430 1.676 14.050 1.00 91.00 110 LEU A C 1
ATOM 871 O O . LEU A 1 110 ? 2.525 1.569 13.503 1.00 91.00 110 LEU A O 1
ATOM 875 N N . LEU A 1 111 ? 0.285 1.530 13.379 1.00 87.19 111 LEU A N 1
ATOM 876 C CA . LEU A 1 111 ? 0.228 1.262 11.939 1.00 87.19 111 LEU A CA 1
ATOM 877 C C . LEU A 1 111 ? 0.814 2.410 11.116 1.00 87.19 111 LEU A C 1
ATOM 879 O O . LEU A 1 111 ? 1.513 2.157 10.135 1.00 87.19 111 LEU A O 1
ATOM 883 N N . LEU A 1 112 ? 0.571 3.661 11.514 1.00 87.12 112 LEU A N 1
ATOM 884 C CA . LEU A 1 112 ? 1.174 4.833 10.884 1.00 87.12 112 LEU A CA 1
ATOM 885 C C . LEU A 1 112 ? 2.701 4.801 11.021 1.00 87.12 112 LEU A C 1
ATOM 887 O O . LEU A 1 112 ? 3.401 4.949 10.022 1.00 87.12 112 LEU A O 1
ATOM 891 N N . LEU A 1 113 ? 3.218 4.556 12.229 1.00 90.12 113 LEU A N 1
ATOM 892 C CA . LEU A 1 113 ? 4.659 4.453 12.473 1.00 90.12 113 LEU A CA 1
ATOM 893 C C . LEU A 1 113 ? 5.287 3.314 11.667 1.00 90.12 113 LEU A C 1
ATOM 895 O O . LEU A 1 113 ? 6.319 3.513 11.029 1.00 90.12 113 LEU A O 1
ATOM 899 N N . LEU A 1 114 ? 4.639 2.149 11.632 1.00 86.69 114 LEU A N 1
ATOM 900 C CA . LEU A 1 114 ? 5.106 1.006 10.854 1.00 86.69 114 LEU A CA 1
ATOM 901 C C . LEU A 1 114 ? 5.107 1.327 9.354 1.00 86.69 114 LEU A C 1
ATOM 903 O O . LEU A 1 114 ? 6.091 1.055 8.674 1.00 86.69 114 LEU A O 1
ATOM 907 N N . SER A 1 115 ? 4.069 2.006 8.858 1.00 83.50 115 SER A N 1
ATOM 908 C CA . SER A 1 115 ? 3.998 2.471 7.466 1.00 83.50 115 SER A CA 1
ATOM 909 C C . SER A 1 115 ? 5.123 3.455 7.134 1.00 83.50 115 SER A C 1
ATOM 911 O O . SER A 1 115 ? 5.745 3.342 6.081 1.00 83.50 115 SER A O 1
ATOM 913 N N . MET A 1 116 ? 5.429 4.394 8.036 1.00 83.88 116 MET A N 1
ATOM 914 C CA . MET A 1 116 ? 6.536 5.344 7.871 1.00 83.88 116 MET A CA 1
ATOM 915 C C . MET A 1 116 ? 7.898 4.644 7.864 1.00 83.88 116 MET A C 1
ATOM 917 O O . MET A 1 116 ? 8.746 4.970 7.035 1.00 83.88 116 MET A O 1
ATOM 921 N N . MET A 1 117 ? 8.108 3.664 8.745 1.00 83.81 117 MET A N 1
ATOM 922 C CA . MET A 1 117 ? 9.339 2.868 8.785 1.00 83.81 117 MET A CA 1
ATOM 923 C C . MET A 1 117 ? 9.511 2.034 7.513 1.00 83.81 117 MET A C 1
ATOM 925 O O . MET A 1 117 ? 10.586 2.047 6.913 1.00 83.81 117 MET A O 1
ATOM 929 N N . SER A 1 118 ? 8.449 1.361 7.059 1.00 80.38 118 SER A N 1
ATOM 930 C CA . SER A 1 118 ? 8.459 0.608 5.801 1.00 80.38 118 SER A CA 1
ATOM 931 C C . SER A 1 118 ? 8.730 1.509 4.597 1.00 80.38 118 SER A C 1
ATOM 933 O O . SER A 1 118 ? 9.485 1.122 3.709 1.00 80.38 118 SER A O 1
ATOM 935 N N . LEU A 1 119 ? 8.170 2.723 4.582 1.00 74.31 119 LEU A N 1
ATOM 936 C CA . LEU A 1 119 ? 8.419 3.693 3.519 1.00 74.31 119 LEU A CA 1
ATOM 937 C C . LEU A 1 119 ? 9.861 4.218 3.537 1.00 74.31 119 LEU A C 1
ATOM 939 O O . LEU A 1 119 ? 10.468 4.346 2.481 1.00 74.31 119 LEU A O 1
ATOM 943 N N . SER A 1 120 ? 10.410 4.486 4.724 1.00 74.94 120 SER A N 1
ATOM 944 C CA . SER A 1 120 ? 11.793 4.949 4.919 1.00 74.94 120 SER A CA 1
ATOM 945 C C . SER A 1 120 ? 12.832 3.903 4.494 1.00 74.94 120 SER A C 1
ATOM 947 O O . SER A 1 120 ? 13.868 4.242 3.931 1.00 74.94 120 SER A O 1
ATOM 949 N N . SER A 1 121 ? 12.543 2.615 4.708 1.00 68.69 121 SER A N 1
ATOM 950 C CA . SER A 1 121 ? 13.419 1.522 4.267 1.00 68.69 121 SER A CA 1
ATOM 951 C C . SER A 1 121 ? 13.406 1.301 2.747 1.00 68.69 121 SER A C 1
ATOM 953 O O . SER A 1 121 ? 14.291 0.618 2.230 1.00 68.69 121 SER A O 1
ATOM 955 N N . GLY A 1 122 ? 12.410 1.825 2.025 1.00 62.03 122 GLY A N 1
ATOM 956 C CA . GLY A 1 122 ? 12.333 1.741 0.571 1.00 62.03 122 GLY A CA 1
ATOM 957 C C . GLY A 1 122 ? 13.232 2.789 -0.082 1.00 62.03 122 GLY A C 1
ATOM 958 O O . GLY A 1 122 ? 12.895 3.966 -0.106 1.00 62.03 122 GLY A O 1
ATOM 959 N N . THR A 1 123 ? 14.353 2.365 -0.666 1.00 54.34 123 THR A N 1
ATOM 960 C CA . THR A 1 123 ? 15.386 3.232 -1.274 1.00 54.34 123 THR A CA 1
ATOM 961 C C . THR A 1 123 ? 14.896 4.118 -2.440 1.00 54.34 123 THR A C 1
ATOM 963 O O . THR A 1 123 ? 15.623 4.997 -2.881 1.00 54.34 123 THR A O 1
ATOM 966 N N . TYR A 1 124 ? 13.662 3.952 -2.930 1.00 52.72 124 TYR A N 1
ATOM 967 C CA . TYR A 1 124 ? 13.121 4.698 -4.072 1.00 52.72 124 TYR A CA 1
ATOM 968 C C . TYR A 1 124 ? 11.642 5.050 -3.866 1.00 52.72 124 TYR A C 1
ATOM 970 O O . TYR A 1 124 ? 10.755 4.374 -4.385 1.00 52.72 124 TYR A O 1
ATOM 978 N N . ASN A 1 125 ? 11.352 6.114 -3.110 1.00 57.09 125 ASN A N 1
ATOM 979 C CA . ASN A 1 125 ? 10.029 6.741 -3.153 1.00 57.09 125 ASN A CA 1
ATOM 980 C C . ASN A 1 125 ? 10.070 7.926 -4.134 1.00 57.09 125 ASN A C 1
ATOM 982 O O . ASN A 1 125 ? 10.609 8.978 -3.775 1.00 57.09 125 ASN A O 1
ATOM 986 N N . PRO A 1 126 ? 9.512 7.790 -5.353 1.00 57.19 126 PRO A N 1
ATOM 987 C CA . PRO A 1 126 ? 9.632 8.812 -6.392 1.00 57.19 126 PRO A CA 1
ATOM 988 C C . PRO A 1 126 ? 9.074 10.175 -5.951 1.00 57.19 126 PRO A C 1
ATOM 990 O O . PRO A 1 126 ? 9.552 11.203 -6.411 1.00 57.19 126 PRO A O 1
ATOM 993 N N . PHE A 1 127 ? 8.153 10.227 -4.981 1.00 57.78 127 PHE A N 1
ATOM 994 C CA . PHE A 1 127 ? 7.579 11.484 -4.487 1.00 57.78 127 PHE A CA 1
ATOM 995 C C . PHE A 1 127 ? 8.455 12.248 -3.479 1.00 57.78 127 PHE A C 1
ATOM 997 O O . PHE A 1 127 ? 8.169 13.411 -3.202 1.00 57.78 127 PHE A O 1
ATOM 1004 N N . ILE 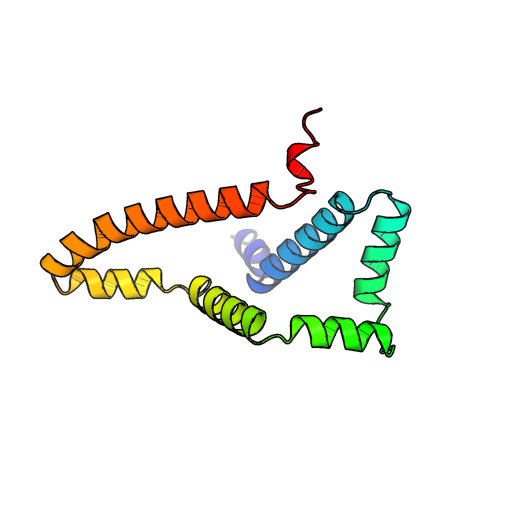A 1 128 ? 9.512 11.636 -2.927 1.00 59.88 128 ILE A N 1
ATOM 1005 C CA . ILE A 1 128 ? 10.442 12.325 -2.009 1.00 59.88 128 ILE A CA 1
ATOM 1006 C C . ILE A 1 128 ? 11.495 13.123 -2.795 1.00 59.88 128 ILE A C 1
ATOM 1008 O O . ILE A 1 128 ? 11.947 14.165 -2.320 1.00 59.88 128 ILE A O 1
ATOM 1012 N N . TYR A 1 129 ? 11.834 12.672 -4.009 1.00 55.78 129 TYR A N 1
ATOM 1013 C CA . TYR A 1 129 ? 12.848 13.291 -4.868 1.00 55.78 129 TYR A CA 1
ATOM 1014 C C . TYR A 1 129 ? 12.292 14.360 -5.823 1.00 55.78 129 TYR A C 1
ATOM 1016 O O . TYR A 1 129 ? 13.059 15.192 -6.287 1.00 55.78 129 TYR A O 1
ATOM 1024 N N . PHE A 1 130 ? 10.971 14.434 -6.043 1.00 53.94 130 PHE A N 1
ATOM 1025 C CA . PHE A 1 130 ? 10.320 15.578 -6.711 1.00 53.94 130 PHE A CA 1
ATOM 1026 C C . PHE A 1 130 ? 10.077 16.749 -5.747 1.00 53.94 130 PHE A C 1
ATOM 1028 O O . PHE A 1 130 ? 8.978 17.302 -5.655 1.00 53.94 130 PHE A O 1
ATOM 1035 N N . ARG A 1 131 ? 11.109 17.139 -5.002 1.00 45.78 131 ARG A N 1
ATOM 1036 C CA . ARG A 1 131 ? 11.151 18.450 -4.354 1.00 45.78 131 ARG A CA 1
ATOM 1037 C C . ARG A 1 131 ? 12.117 19.294 -5.176 1.00 45.78 131 ARG A C 1
ATOM 1039 O O . ARG A 1 131 ? 13.274 19.420 -4.800 1.00 45.78 131 ARG A O 1
ATOM 1046 N N . PHE A 1 132 ? 11.550 19.849 -6.251 1.00 54.22 132 PHE A N 1
ATOM 1047 C CA . PHE A 1 132 ? 12.130 20.785 -7.227 1.00 54.22 132 PHE A CA 1
ATOM 1048 C C . PHE A 1 132 ? 13.056 20.148 -8.267 1.00 54.22 132 PHE A C 1
ATOM 1050 O O . PHE A 1 132 ? 14.140 19.655 -7.895 1.00 54.22 132 PHE A O 1
#

Organism: NCBI:txid1263106

Radius of gyration: 21.78 Å; chains: 1; bounding box: 51×41×54 Å

Sequence (132 aa):
MKKEKTTQFLMKPKFRHIYAMLVVCIGFVMFRADTFGQGIQMIGTMFTGWNFDSASMQVAVYWLNPFYLVMLFVGILGCMPILPGIHAFMERGAAVKRIVVPFSYVGSVLLLLLSMMSLSSGTYNPFIYFRF